Protein AF-A0AAV1S5D1-F1 (afdb_monomer)

InterPro domains:
  IPR036188 FAD/NAD(P)-binding domain superfamily [G3DSA:3.50.50.60] (1-27)
  IPR036188 FAD/NAD(P)-binding domain superfamily [G3DSA:3.50.50.60] (28-54)
  IPR036188 FAD/NAD(P)-binding domain superfamily [G3DSA:3.50.50.60] (55-106)
  IPR050097 Ferredoxin--NADP reductase type 2 [PTHR48105] (30-103)

Structure (mmCIF, N/CA/C/O backbone):
data_AF-A0AAV1S5D1-F1
#
_entry.id   AF-A0AAV1S5D1-F1
#
loop_
_atom_site.group_PDB
_atom_site.id
_atom_site.type_symbol
_atom_site.label_atom_id
_atom_site.label_alt_id
_atom_site.label_comp_id
_atom_site.label_asym_id
_atom_site.label_entity_id
_atom_site.label_seq_id
_atom_site.pdbx_PDB_ins_code
_atom_site.Cartn_x
_atom_site.Cartn_y
_atom_site.Cartn_z
_atom_site.occupancy
_atom_site.B_iso_or_equiv
_atom_site.auth_seq_id
_atom_site.auth_comp_id
_atom_site.auth_asym_id
_atom_site.auth_atom_id
_atom_site.pdbx_PDB_model_num
ATOM 1 N N . MET A 1 1 ? -17.308 23.170 -19.787 1.00 32.66 1 MET A N 1
ATOM 2 C CA . MET A 1 1 ? -16.476 23.449 -18.601 1.00 32.66 1 MET A CA 1
ATOM 3 C C . MET A 1 1 ? -16.452 22.166 -17.790 1.00 32.66 1 MET A C 1
ATOM 5 O O . MET A 1 1 ? -17.423 21.873 -17.108 1.00 32.66 1 MET A O 1
ATOM 9 N N . ALA A 1 2 ? -15.461 21.310 -18.050 1.00 32.53 2 ALA A N 1
ATOM 10 C CA . ALA A 1 2 ? -15.306 20.035 -17.358 1.00 32.53 2 ALA A CA 1
ATOM 11 C C . ALA A 1 2 ? -14.579 20.305 -16.038 1.00 32.53 2 ALA A C 1
ATOM 13 O O . ALA A 1 2 ? -13.640 21.091 -16.018 1.00 32.53 2 ALA A O 1
ATOM 14 N N . ASN A 1 3 ? -15.070 19.718 -14.951 1.00 33.91 3 ASN A N 1
ATOM 15 C CA . ASN A 1 3 ? -14.499 19.851 -13.618 1.00 33.91 3 ASN A CA 1
ATOM 16 C C . ASN A 1 3 ? -13.049 19.343 -13.622 1.00 33.91 3 ASN A C 1
ATOM 18 O O . ASN A 1 3 ? -12.829 18.134 -13.711 1.00 33.91 3 ASN A O 1
ATOM 22 N N . ASP A 1 4 ? -12.091 20.266 -13.529 1.00 34.53 4 ASP A N 1
ATOM 23 C CA . ASP A 1 4 ? -10.669 19.987 -13.330 1.00 34.53 4 ASP A CA 1
ATOM 24 C C . ASP A 1 4 ? -10.456 19.398 -11.931 1.00 34.53 4 ASP A C 1
ATOM 26 O O . ASP A 1 4 ? -10.155 20.089 -10.959 1.00 34.53 4 ASP A O 1
ATOM 30 N N . ILE A 1 5 ? -10.654 18.087 -11.820 1.00 39.19 5 ILE A N 1
ATOM 31 C CA . ILE A 1 5 ? -10.096 17.299 -10.726 1.00 39.19 5 ILE A CA 1
ATOM 32 C C . ILE A 1 5 ? -8.662 16.998 -11.148 1.00 39.19 5 ILE A C 1
ATOM 34 O O . ILE A 1 5 ? -8.410 16.023 -11.856 1.00 39.19 5 ILE A O 1
ATOM 38 N N . THR A 1 6 ? -7.726 17.861 -10.760 1.00 34.31 6 THR A N 1
ATOM 39 C CA . THR A 1 6 ? -6.296 17.569 -10.875 1.00 34.31 6 THR A CA 1
ATOM 40 C C . THR A 1 6 ? -6.030 16.292 -10.073 1.00 34.31 6 THR A C 1
ATOM 42 O O . THR A 1 6 ? -6.310 16.283 -8.872 1.00 34.31 6 THR A O 1
ATOM 45 N N . PRO A 1 7 ? -5.552 15.191 -10.679 1.00 37.91 7 PRO A N 1
ATOM 46 C CA . PRO A 1 7 ? -5.194 14.009 -9.913 1.00 37.91 7 PRO A CA 1
ATOM 47 C C . PRO A 1 7 ? -4.110 14.401 -8.909 1.00 37.91 7 PRO A C 1
ATOM 49 O O . PRO A 1 7 ? -3.044 14.873 -9.305 1.00 37.91 7 PRO A O 1
ATOM 52 N N . GLY A 1 8 ? -4.397 14.236 -7.617 1.00 35.16 8 GLY A N 1
ATOM 53 C CA . GLY A 1 8 ? -3.379 14.299 -6.581 1.00 35.16 8 GLY A CA 1
ATOM 54 C C . GLY A 1 8 ? -2.284 13.294 -6.919 1.00 35.16 8 GLY A C 1
ATOM 55 O O . GLY A 1 8 ? -2.541 12.113 -7.155 1.00 35.16 8 GLY A O 1
ATOM 56 N N . GLY A 1 9 ? -1.062 13.789 -7.018 1.00 45.25 9 GLY A N 1
ATOM 57 C CA . GLY A 1 9 ? 0.117 13.007 -7.332 1.00 45.25 9 GLY A CA 1
ATOM 58 C C . GLY A 1 9 ? 1.297 13.952 -7.356 1.00 45.25 9 GLY A C 1
ATOM 59 O O . GLY A 1 9 ? 1.344 14.869 -8.175 1.00 45.25 9 GLY A O 1
ATOM 60 N N . GLN A 1 10 ? 2.236 13.773 -6.435 1.00 41.84 10 GLN A N 1
ATOM 61 C CA . GLN A 1 10 ? 3.493 14.498 -6.511 1.00 41.84 10 GLN A CA 1
ATOM 62 C C . GLN A 1 10 ? 4.161 14.130 -7.837 1.00 41.84 10 GLN A C 1
ATOM 64 O O . GLN A 1 10 ? 4.440 12.961 -8.110 1.00 41.84 10 GLN A O 1
ATOM 69 N N . LEU A 1 11 ? 4.376 15.141 -8.679 1.00 40.91 11 LEU A N 1
ATOM 70 C CA . LEU A 1 11 ? 5.250 15.047 -9.839 1.00 40.91 11 LEU A CA 1
ATOM 71 C C . LEU A 1 11 ? 6.655 14.754 -9.312 1.00 40.91 11 LEU A C 1
ATOM 73 O O . LEU A 1 11 ? 7.390 15.655 -8.919 1.00 40.91 11 LEU A O 1
ATOM 77 N N . MET A 1 12 ? 7.006 13.473 -9.256 1.00 47.41 12 MET A N 1
ATOM 78 C CA . MET A 1 12 ? 8.379 13.038 -9.040 1.00 47.41 12 MET A CA 1
ATOM 79 C C . MET A 1 12 ? 9.150 13.388 -10.311 1.00 47.41 12 MET A C 1
ATOM 81 O O . MET A 1 12 ? 9.049 12.699 -11.325 1.00 47.41 12 MET A O 1
ATOM 85 N N . THR A 1 13 ? 9.870 14.504 -10.290 1.00 44.28 13 THR A N 1
ATOM 86 C CA . THR A 1 13 ? 10.841 14.810 -11.337 1.00 44.28 13 THR A CA 1
ATOM 87 C C . THR A 1 13 ? 12.015 13.855 -11.164 1.00 44.28 13 THR A C 1
ATOM 89 O O . THR A 1 13 ? 12.710 13.921 -10.152 1.00 44.28 13 THR A O 1
ATOM 92 N N . THR A 1 14 ? 12.241 12.957 -12.123 1.00 54.31 14 THR A N 1
ATOM 93 C CA . THR A 1 14 ? 13.504 12.213 -12.192 1.00 54.31 14 THR A CA 1
ATOM 94 C C . THR A 1 14 ? 14.607 13.222 -12.488 1.00 54.31 14 THR A C 1
ATOM 96 O O . THR A 1 14 ? 14.702 13.718 -13.608 1.00 54.31 14 THR A O 1
ATOM 99 N N . ILE A 1 15 ? 15.384 13.577 -11.466 1.00 56.72 15 ILE A N 1
ATOM 100 C CA . ILE A 1 15 ? 16.531 14.483 -11.607 1.00 56.72 15 ILE A CA 1
ATOM 101 C C . ILE A 1 15 ? 17.818 13.728 -11.952 1.00 56.72 15 ILE A C 1
ATOM 103 O O . ILE A 1 15 ? 18.721 14.319 -12.537 1.00 56.72 15 ILE A O 1
ATOM 107 N N . ASP A 1 16 ? 17.854 12.422 -11.674 1.00 59.66 16 ASP A N 1
ATOM 108 C CA . ASP A 1 16 ? 19.039 11.592 -11.849 1.00 59.66 16 ASP A CA 1
ATOM 109 C C . ASP A 1 16 ? 18.854 10.602 -12.998 1.00 59.66 16 ASP A C 1
ATOM 111 O O . ASP A 1 16 ? 17.949 9.763 -13.008 1.00 59.66 16 ASP A O 1
ATOM 115 N N . VAL A 1 17 ? 19.737 10.717 -13.988 1.00 63.19 17 VAL A N 1
ATOM 116 C CA . VAL A 1 17 ? 19.911 9.735 -15.057 1.00 63.19 17 VAL A CA 1
ATOM 117 C C . VAL A 1 17 ? 21.242 9.052 -14.803 1.00 63.19 17 VAL A C 1
ATOM 119 O O . VAL A 1 17 ? 22.303 9.599 -15.098 1.00 63.19 17 VAL A O 1
ATOM 122 N N . GLU A 1 18 ? 21.184 7.853 -14.238 1.00 66.31 18 GLU A N 1
ATOM 123 C CA . GLU A 1 18 ? 22.370 7.041 -14.008 1.00 66.31 18 GLU A CA 1
ATOM 124 C C . GLU A 1 18 ? 22.573 6.056 -15.157 1.00 66.31 18 GLU A C 1
ATOM 126 O O . GLU A 1 18 ? 21.657 5.348 -15.581 1.00 66.31 18 GLU A O 1
ATOM 131 N N . ASN A 1 19 ? 23.812 5.957 -15.632 1.00 67.31 19 ASN A N 1
ATOM 132 C CA . ASN A 1 19 ? 24.246 4.789 -16.383 1.00 67.31 19 ASN A CA 1
ATOM 133 C C . ASN A 1 19 ? 24.464 3.663 -15.366 1.00 67.31 19 ASN A C 1
ATOM 135 O O . ASN A 1 19 ? 25.571 3.503 -14.866 1.00 67.31 19 ASN A O 1
ATOM 139 N N . PHE A 1 20 ? 23.415 2.923 -15.008 1.00 64.75 20 PHE A N 1
ATOM 140 C CA . PHE A 1 20 ? 23.524 1.745 -14.146 1.00 64.75 20 PHE A CA 1
ATOM 141 C C . PHE A 1 20 ? 23.541 0.477 -15.009 1.00 64.75 20 PHE A C 1
ATOM 143 O O . PHE A 1 20 ? 22.637 0.301 -15.831 1.00 64.75 20 PHE A O 1
ATOM 150 N N . PRO A 1 21 ? 24.513 -0.441 -14.846 1.00 66.88 21 PRO A N 1
ATOM 151 C CA . PRO A 1 21 ? 25.604 -0.498 -13.862 1.00 66.88 21 PRO A CA 1
ATOM 152 C C . PRO A 1 21 ? 26.920 0.216 -14.266 1.00 66.88 21 PRO A C 1
ATOM 154 O O . PRO A 1 21 ? 27.954 -0.058 -13.663 1.00 66.88 21 PRO A O 1
ATOM 157 N N . GLY A 1 22 ? 26.922 1.108 -15.264 1.00 67.44 22 GLY A N 1
ATOM 158 C CA . GLY A 1 22 ? 28.082 1.967 -15.570 1.00 67.44 22 GLY A CA 1
ATOM 159 C C . GLY A 1 22 ? 28.932 1.497 -16.744 1.00 67.44 22 GLY A C 1
ATOM 160 O O . GLY A 1 22 ? 30.157 1.605 -16.712 1.00 67.44 22 GLY A O 1
ATOM 161 N N . PHE A 1 23 ? 28.307 0.945 -17.783 1.00 69.44 23 PHE A N 1
ATOM 162 C CA . PHE A 1 23 ? 29.042 0.424 -18.932 1.00 69.44 23 PHE A CA 1
ATOM 163 C C . PHE A 1 23 ? 29.664 1.553 -19.766 1.00 69.44 23 PHE A C 1
ATOM 165 O O . PHE A 1 23 ? 28.980 2.503 -20.142 1.00 69.44 23 PHE A O 1
ATOM 172 N N . LEU A 1 24 ? 30.962 1.426 -20.063 1.00 64.88 24 LEU A N 1
ATOM 173 C CA . LEU A 1 24 ? 31.745 2.400 -20.837 1.00 64.88 24 LEU A CA 1
ATOM 174 C C . LEU A 1 24 ? 31.375 2.429 -22.332 1.00 64.88 24 LEU A C 1
ATOM 176 O O . LEU A 1 24 ? 31.496 3.475 -22.962 1.00 64.88 24 LEU A O 1
ATOM 180 N N . GLU A 1 25 ? 30.905 1.308 -22.890 1.00 68.56 25 GLU A N 1
ATOM 181 C CA . GLU A 1 25 ? 30.456 1.187 -24.283 1.00 68.56 25 GLU A CA 1
ATOM 182 C C . GLU A 1 25 ? 28.937 0.934 -24.333 1.00 68.56 25 GLU A C 1
ATOM 184 O O . GLU A 1 25 ? 28.404 0.064 -23.636 1.00 68.56 25 GLU A O 1
ATOM 189 N N . GLY A 1 26 ? 28.226 1.736 -25.131 1.00 65.06 26 GLY A N 1
ATOM 190 C CA . GLY A 1 26 ? 26.764 1.763 -25.198 1.00 65.06 26 GLY A CA 1
ATOM 191 C C . GLY A 1 26 ? 26.177 0.728 -26.149 1.00 65.06 26 GLY A C 1
ATOM 192 O O . GLY A 1 26 ? 25.672 1.109 -27.193 1.00 65.06 26 GLY A O 1
ATOM 193 N N . ILE A 1 27 ? 26.236 -0.563 -25.806 1.00 63.72 27 ILE A N 1
ATOM 194 C CA . ILE A 1 27 ? 25.410 -1.613 -26.431 1.00 63.72 27 ILE A CA 1
ATOM 195 C C . ILE A 1 27 ? 25.196 -2.733 -25.414 1.00 63.72 27 ILE A C 1
ATOM 197 O O . ILE A 1 27 ? 26.155 -3.423 -25.075 1.00 63.72 27 ILE A O 1
ATOM 201 N N . TRP A 1 28 ? 23.950 -3.009 -25.006 1.00 66.00 28 TRP A N 1
ATOM 202 C CA . TRP A 1 28 ? 23.646 -4.257 -24.296 1.00 66.00 28 TRP A CA 1
ATOM 203 C C . TRP A 1 28 ? 22.370 -4.911 -24.789 1.00 66.00 28 TRP A C 1
ATOM 205 O O . TRP A 1 28 ? 21.292 -4.333 -24.894 1.00 66.00 28 TRP A O 1
ATOM 215 N N . VAL A 1 29 ? 22.548 -6.183 -25.099 1.00 73.81 29 VAL A N 1
ATOM 216 C CA . VAL A 1 29 ? 21.499 -7.126 -25.413 1.00 73.81 29 VAL A CA 1
ATOM 217 C C . VAL A 1 29 ? 20.550 -7.230 -24.222 1.00 73.81 29 VAL A C 1
ATOM 219 O O . VAL A 1 29 ? 20.942 -7.679 -23.147 1.00 73.81 29 VAL A O 1
ATOM 222 N N . ILE A 1 30 ? 19.288 -6.886 -24.433 1.00 81.62 30 ILE A N 1
ATOM 223 C CA . ILE A 1 30 ? 18.223 -7.077 -23.458 1.00 81.62 30 ILE A CA 1
ATOM 224 C C . ILE A 1 30 ? 17.700 -8.501 -23.620 1.00 81.62 30 ILE A C 1
ATOM 226 O O . ILE A 1 30 ? 17.210 -8.889 -24.688 1.00 81.62 30 ILE A O 1
ATOM 230 N N . PHE A 1 31 ? 17.802 -9.276 -22.548 1.00 84.19 31 PHE A N 1
ATOM 231 C CA . PHE A 1 31 ? 17.191 -10.592 -22.461 1.00 84.19 31 PHE A CA 1
ATOM 232 C C . PHE A 1 31 ? 15.808 -10.461 -21.837 1.00 84.19 31 PHE A C 1
ATOM 234 O O . PHE A 1 31 ? 15.638 -9.887 -20.765 1.00 84.19 31 PHE A O 1
ATOM 241 N N . THR A 1 32 ? 14.820 -11.012 -22.523 1.00 83.44 32 THR A N 1
ATOM 242 C CA . THR A 1 32 ? 13.493 -11.270 -21.967 1.00 83.44 32 THR A CA 1
ATOM 243 C C . THR A 1 32 ? 13.283 -12.780 -21.915 1.00 83.44 32 THR A C 1
ATOM 245 O O . THR A 1 32 ? 14.083 -13.545 -22.454 1.00 83.44 32 THR A O 1
ATOM 248 N N . ASP A 1 33 ? 12.196 -13.207 -21.290 1.00 85.88 33 ASP A N 1
ATOM 249 C CA . ASP A 1 33 ? 11.742 -14.600 -21.268 1.00 85.88 33 ASP A CA 1
ATOM 250 C C . ASP A 1 33 ? 11.603 -15.237 -22.665 1.00 85.88 33 ASP A C 1
ATOM 252 O O . ASP A 1 33 ? 11.779 -16.443 -22.823 1.00 85.88 33 ASP A O 1
ATOM 256 N N . SER A 1 34 ? 11.301 -14.425 -23.677 1.00 86.88 34 SER A N 1
ATOM 257 C CA . SER A 1 34 ? 10.877 -14.875 -25.005 1.00 86.88 34 SER A CA 1
ATOM 258 C C . SER A 1 34 ? 11.768 -14.389 -26.149 1.00 86.88 34 SER A C 1
ATOM 260 O O . SER A 1 34 ? 11.752 -14.973 -27.234 1.00 86.88 34 SER A O 1
ATOM 262 N N . LYS A 1 35 ? 12.546 -13.321 -25.947 1.00 88.69 35 LYS A N 1
ATOM 263 C CA . LYS A 1 35 ? 13.357 -12.706 -27.007 1.00 88.69 35 LYS A CA 1
ATOM 264 C C . LYS A 1 35 ? 14.619 -12.024 -26.503 1.00 88.69 35 LYS A C 1
ATOM 266 O O . LYS A 1 35 ? 14.725 -11.574 -25.361 1.00 88.69 35 LYS A O 1
ATOM 271 N N . ARG A 1 36 ? 15.541 -11.879 -27.446 1.00 87.62 36 ARG A N 1
ATOM 272 C CA . ARG A 1 36 ? 16.767 -11.100 -27.342 1.00 87.62 36 ARG A CA 1
ATOM 273 C C . ARG A 1 36 ? 16.605 -9.824 -28.169 1.00 87.62 36 ARG A C 1
ATOM 275 O O . ARG A 1 36 ? 16.302 -9.921 -29.356 1.00 87.62 36 ARG A O 1
ATOM 282 N N . VAL A 1 37 ? 16.804 -8.653 -27.569 1.00 84.50 37 VAL A N 1
ATOM 283 C CA . VAL A 1 37 ? 16.698 -7.351 -28.257 1.00 84.50 37 VAL A CA 1
ATOM 284 C C . VAL A 1 37 ? 18.034 -6.621 -28.171 1.00 84.50 37 VAL A C 1
ATOM 286 O O . VAL A 1 37 ? 18.658 -6.620 -27.118 1.00 84.50 37 VAL A O 1
ATOM 289 N N . VAL A 1 38 ? 18.488 -6.021 -29.271 1.00 83.44 38 VAL A N 1
ATOM 290 C CA . VAL A 1 38 ? 19.691 -5.173 -29.304 1.00 83.44 38 VAL A CA 1
ATOM 291 C C . VAL A 1 38 ? 19.239 -3.723 -29.419 1.00 83.44 38 VAL A C 1
ATOM 293 O O . VAL A 1 38 ? 18.375 -3.427 -30.244 1.00 83.44 38 VAL A O 1
ATOM 296 N N . ALA A 1 39 ? 19.793 -2.848 -28.586 1.00 79.81 39 ALA A N 1
ATOM 297 C CA . ALA A 1 39 ? 19.528 -1.418 -28.625 1.00 79.81 39 ALA A CA 1
ATOM 298 C C . ALA A 1 39 ? 20.766 -0.636 -28.173 1.00 79.81 39 ALA A C 1
ATOM 300 O O . ALA A 1 39 ? 21.505 -1.095 -27.300 1.00 79.81 39 ALA A O 1
ATOM 301 N N . ASP A 1 40 ? 20.943 0.555 -28.744 1.00 76.88 40 ASP A N 1
ATOM 302 C CA . ASP A 1 40 ? 22.002 1.497 -28.356 1.00 76.88 40 ASP A CA 1
ATOM 303 C C . ASP A 1 40 ? 21.665 2.206 -27.029 1.00 76.88 40 ASP A C 1
ATOM 305 O O . ASP A 1 40 ? 22.544 2.678 -26.315 1.00 76.88 40 ASP A O 1
ATOM 309 N N . SER A 1 41 ? 20.374 2.273 -26.674 1.00 75.75 41 SER A N 1
ATOM 310 C CA . SER A 1 41 ? 19.888 2.814 -25.401 1.00 75.75 41 SER A CA 1
ATOM 311 C C . SER A 1 41 ? 18.641 2.074 -24.901 1.00 75.75 41 SER A C 1
ATOM 313 O O . SER A 1 41 ? 17.848 1.549 -25.685 1.00 75.75 41 SER A O 1
ATOM 315 N N . PHE A 1 42 ? 18.464 2.023 -23.577 1.00 76.94 42 PHE A N 1
ATOM 316 C CA . PHE A 1 42 ? 17.324 1.388 -22.914 1.00 76.94 42 PHE A CA 1
ATOM 317 C C . PHE A 1 42 ? 16.816 2.268 -21.769 1.00 76.94 42 PHE A C 1
ATOM 319 O O . PHE A 1 42 ? 17.599 2.721 -20.940 1.00 76.94 42 PHE A O 1
ATOM 326 N N . ILE A 1 43 ? 15.500 2.485 -21.713 1.00 79.00 43 ILE A N 1
ATOM 327 C CA . ILE A 1 43 ? 14.835 3.221 -20.633 1.00 79.00 43 ILE A CA 1
ATOM 328 C C . ILE A 1 43 ? 13.996 2.227 -19.829 1.00 79.00 43 ILE A C 1
ATOM 330 O O . ILE A 1 43 ? 13.034 1.655 -20.349 1.00 79.00 43 ILE A O 1
ATOM 334 N N . MET A 1 44 ? 14.337 2.034 -18.552 1.00 75.06 44 MET A N 1
ATOM 335 C CA . MET A 1 44 ? 13.551 1.201 -17.642 1.00 75.06 44 MET A CA 1
ATOM 336 C C . MET A 1 44 ? 12.462 2.040 -16.966 1.00 75.06 44 MET A C 1
ATOM 338 O O . MET A 1 44 ? 12.736 2.829 -16.070 1.00 75.06 44 MET A O 1
ATOM 342 N N . ALA A 1 45 ? 11.211 1.851 -17.388 1.00 78.12 45 ALA A N 1
ATOM 343 C CA . ALA A 1 45 ? 10.044 2.559 -16.85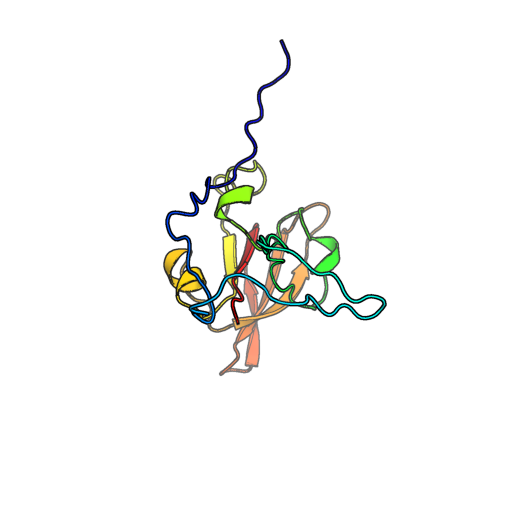2 1.00 78.12 45 ALA A CA 1
ATOM 344 C C . ALA A 1 45 ? 8.960 1.584 -16.359 1.00 78.12 45 ALA A C 1
ATOM 346 O O . ALA A 1 45 ? 7.770 1.759 -16.613 1.00 78.12 45 ALA A O 1
ATOM 347 N N . THR A 1 46 ? 9.358 0.516 -15.664 1.00 78.19 46 THR A N 1
ATOM 348 C CA . THR A 1 46 ? 8.465 -0.596 -15.279 1.00 78.19 46 THR A CA 1
ATOM 349 C C . THR A 1 46 ? 7.482 -0.273 -14.153 1.00 78.19 46 THR A C 1
ATOM 351 O O . THR A 1 46 ? 6.713 -1.151 -13.765 1.00 78.19 46 THR A O 1
ATOM 354 N N . LYS A 1 47 ? 7.461 0.980 -13.671 1.00 74.88 47 LYS A N 1
ATOM 355 C CA . LYS A 1 47 ? 6.656 1.464 -12.539 1.00 74.88 47 LYS A CA 1
ATOM 356 C C . LYS A 1 47 ? 6.985 0.734 -11.222 1.00 74.88 47 LYS A C 1
ATOM 358 O O . LYS A 1 47 ? 7.565 -0.346 -11.197 1.00 74.88 47 LYS A O 1
ATOM 363 N N . VAL A 1 48 ? 6.595 1.341 -10.103 1.00 70.81 48 VAL A N 1
ATOM 364 C CA . VAL A 1 48 ? 6.564 0.694 -8.786 1.00 70.81 48 VAL A CA 1
ATOM 365 C C . VAL A 1 48 ? 5.111 0.470 -8.379 1.00 70.81 48 VAL A C 1
ATOM 367 O O . VAL A 1 48 ? 4.251 1.332 -8.579 1.00 70.81 48 VAL A O 1
ATOM 370 N N . VAL A 1 49 ? 4.826 -0.703 -7.821 1.00 72.06 49 VAL A N 1
ATOM 371 C CA . VAL A 1 49 ? 3.521 -1.024 -7.242 1.00 72.06 49 VAL A CA 1
ATOM 372 C C . VAL A 1 49 ? 3.707 -1.244 -5.748 1.00 72.06 49 VAL A C 1
ATOM 374 O O . VAL A 1 49 ? 4.436 -2.146 -5.343 1.00 72.06 49 VAL A O 1
ATOM 377 N N . GLY A 1 50 ? 3.031 -0.429 -4.936 1.00 67.56 50 GLY A N 1
ATOM 378 C CA . GLY A 1 50 ? 3.047 -0.555 -3.482 1.00 67.56 50 GLY A CA 1
ATOM 379 C C . GLY A 1 50 ? 2.597 -1.945 -3.034 1.00 67.56 50 GLY A C 1
ATOM 380 O O . GLY A 1 50 ? 1.599 -2.489 -3.527 1.00 67.56 50 GLY A O 1
ATOM 381 N N . ARG A 1 51 ? 3.340 -2.535 -2.094 1.00 73.62 51 ARG A N 1
ATOM 382 C CA . ARG A 1 51 ? 2.999 -3.839 -1.519 1.00 73.62 51 ARG A CA 1
ATOM 383 C C . ARG A 1 51 ? 1.706 -3.718 -0.711 1.00 73.62 51 ARG A C 1
ATOM 385 O O . ARG A 1 51 ? 1.557 -2.826 0.118 1.00 73.62 51 ARG A O 1
ATOM 392 N N . LYS A 1 52 ? 0.769 -4.640 -0.939 1.00 80.25 52 LYS A N 1
ATOM 393 C CA . LYS A 1 52 ? -0.502 -4.700 -0.205 1.00 80.25 52 LYS A CA 1
ATOM 394 C C . LYS A 1 52 ? -0.398 -5.710 0.927 1.00 80.25 52 LYS A C 1
ATOM 396 O O . LYS A 1 52 ? 0.023 -6.841 0.688 1.00 80.25 52 LYS A O 1
ATOM 401 N N . LEU A 1 53 ? -0.839 -5.338 2.126 1.00 79.50 53 LEU A N 1
ATOM 402 C CA . LEU A 1 53 ? -1.004 -6.307 3.205 1.00 79.50 53 LEU A CA 1
ATOM 403 C C . LEU A 1 53 ? -2.266 -7.151 2.991 1.00 79.50 53 LEU A C 1
ATOM 405 O O . LEU A 1 53 ? -3.314 -6.668 2.547 1.00 79.50 53 LEU A O 1
ATOM 409 N N . ASN A 1 54 ? -2.153 -8.434 3.319 1.00 84.69 54 ASN A N 1
ATOM 410 C CA . ASN A 1 54 ? -3.255 -9.379 3.242 1.00 84.69 54 ASN A CA 1
ATOM 411 C C . ASN A 1 54 ? -3.812 -9.619 4.646 1.00 84.69 54 ASN A C 1
ATOM 413 O O . ASN A 1 54 ? -3.159 -10.259 5.462 1.00 84.69 54 ASN A O 1
ATOM 417 N N . PHE A 1 55 ? -4.999 -9.088 4.909 1.00 86.69 55 PHE A N 1
ATOM 418 C CA . PHE A 1 55 ? -5.738 -9.257 6.158 1.00 86.69 55 PHE A CA 1
ATOM 419 C C . PHE A 1 55 ? -7.232 -9.127 5.860 1.00 86.69 55 PHE A C 1
ATOM 421 O O . PHE A 1 55 ? -7.632 -8.737 4.752 1.00 86.69 55 PHE A O 1
ATOM 428 N N . GLU A 1 56 ? -8.072 -9.470 6.826 1.00 91.12 56 GLU A N 1
ATOM 429 C CA . GLU A 1 56 ? -9.512 -9.455 6.619 1.00 91.12 56 GLU A CA 1
ATOM 430 C C . GLU A 1 56 ? -10.015 -8.030 6.329 1.00 91.12 56 GLU A C 1
ATOM 432 O O . GLU A 1 56 ? -9.651 -7.060 6.987 1.00 91.12 56 GLU A O 1
ATOM 437 N N . GLY A 1 57 ? -10.802 -7.873 5.264 1.00 88.62 57 GLY A N 1
ATOM 438 C CA . GLY A 1 57 ? -11.263 -6.561 4.801 1.00 88.62 57 GLY A CA 1
ATOM 439 C C . GLY A 1 57 ? -10.263 -5.777 3.936 1.00 88.62 57 GLY A C 1
ATOM 440 O O . GLY A 1 57 ? -10.686 -4.830 3.268 1.00 88.62 57 GLY A O 1
ATOM 441 N N . SER A 1 58 ? -8.988 -6.181 3.820 1.00 87.12 58 SER A N 1
ATOM 442 C CA . SER A 1 58 ? -7.974 -5.384 3.099 1.00 87.12 58 SER A CA 1
ATOM 443 C C . SER A 1 58 ? -8.317 -5.135 1.623 1.00 87.12 58 SER A C 1
ATOM 445 O O . SER A 1 58 ? -8.187 -4.021 1.117 1.00 87.12 58 SER A O 1
ATOM 447 N N . LYS A 1 59 ? -8.848 -6.151 0.933 1.00 88.00 59 LYS A N 1
ATOM 448 C CA . LYS A 1 59 ? -9.332 -6.030 -0.455 1.00 88.00 59 LYS A CA 1
ATOM 449 C C . LYS A 1 59 ? -10.647 -5.256 -0.557 1.00 88.00 59 LYS A C 1
ATOM 451 O O . LYS A 1 59 ? -10.845 -4.528 -1.524 1.00 88.00 59 LYS A O 1
ATOM 456 N N . LYS A 1 60 ? -11.541 -5.411 0.427 1.00 88.31 60 LYS A N 1
ATOM 457 C CA . LYS A 1 60 ? -12.868 -4.771 0.455 1.00 88.31 60 LYS A CA 1
ATOM 458 C C . LYS A 1 60 ? -12.749 -3.249 0.558 1.00 88.31 60 LYS A C 1
ATOM 460 O O . LYS A 1 60 ? -13.507 -2.535 -0.096 1.00 88.31 60 LYS A O 1
ATOM 465 N N . PHE A 1 61 ? -11.806 -2.769 1.368 1.00 88.69 61 PHE A N 1
ATOM 466 C CA . PHE A 1 61 ? -11.618 -1.341 1.630 1.00 88.69 61 PHE A CA 1
ATOM 467 C C . PHE A 1 61 ? -10.501 -0.696 0.800 1.00 88.69 61 PHE A C 1
ATOM 469 O O . PHE A 1 61 ? -10.228 0.494 0.969 1.00 88.69 61 PHE A O 1
ATOM 476 N N . TRP A 1 62 ? -9.892 -1.437 -0.132 1.00 86.38 62 TRP A N 1
ATOM 477 C CA . TRP A 1 62 ? -8.948 -0.875 -1.100 1.00 86.38 62 TRP A CA 1
ATOM 478 C C . TRP A 1 62 ? -9.621 0.232 -1.925 1.00 86.38 62 TRP A C 1
ATOM 480 O O . TRP A 1 62 ? -10.716 0.027 -2.453 1.00 86.38 62 TRP A O 1
ATOM 490 N N . ASN A 1 63 ? -8.997 1.412 -2.010 1.00 84.56 63 ASN A N 1
ATOM 491 C CA . ASN A 1 63 ? -9.578 2.639 -2.586 1.00 84.56 63 ASN A CA 1
ATOM 492 C C . ASN A 1 63 ? -10.884 3.114 -1.902 1.00 84.56 63 ASN A C 1
ATOM 494 O O 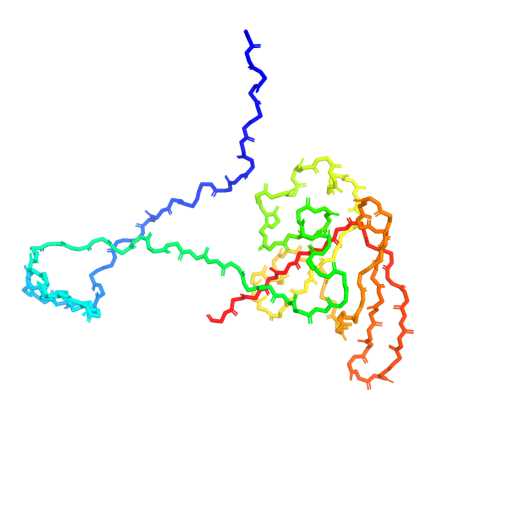. ASN A 1 63 ? -11.617 3.938 -2.447 1.00 84.56 63 ASN A O 1
ATOM 498 N N . ARG A 1 64 ? -11.209 2.592 -0.712 1.00 86.19 64 ARG A N 1
ATOM 499 C CA . ARG A 1 64 ? -12.379 2.966 0.110 1.00 86.19 64 ARG A CA 1
ATOM 500 C C . ARG A 1 64 ? -11.985 3.219 1.570 1.00 86.19 64 ARG A C 1
ATOM 502 O O . ARG A 1 64 ? -12.746 2.914 2.488 1.00 86.19 64 ARG A O 1
ATOM 509 N N . GLY A 1 65 ? -10.785 3.758 1.764 1.00 85.00 65 GLY A N 1
ATOM 510 C CA . GLY A 1 65 ? -10.174 4.025 3.067 1.00 85.00 65 GLY A CA 1
ATOM 511 C C . GLY A 1 65 ? -8.819 3.342 3.251 1.00 85.00 65 GLY A C 1
ATOM 512 O O . GLY A 1 65 ? -8.098 3.706 4.162 1.00 85.00 65 GLY A O 1
ATOM 513 N N . ILE A 1 66 ? -8.434 2.407 2.377 1.00 87.56 66 ILE A N 1
ATOM 514 C CA . ILE A 1 66 ? -7.070 1.868 2.306 1.00 87.56 66 ILE A CA 1
ATOM 515 C C . ILE A 1 66 ? -6.357 2.409 1.058 1.00 87.56 66 ILE A C 1
ATOM 517 O O . ILE A 1 66 ? -6.886 2.271 -0.049 1.00 87.56 66 ILE A O 1
ATOM 521 N N . SER A 1 67 ? -5.153 2.954 1.246 1.00 83.50 67 SER A N 1
ATOM 522 C CA . SER A 1 67 ? -4.227 3.434 0.212 1.00 83.50 67 SER A CA 1
ATOM 523 C C . SER A 1 67 ? -2.805 2.890 0.449 1.00 83.50 67 SER A C 1
ATOM 525 O O . SER A 1 67 ? -2.497 2.365 1.517 1.00 83.50 67 SER A O 1
ATOM 527 N N . ALA A 1 68 ? -1.936 2.990 -0.555 1.00 80.12 68 ALA A N 1
ATOM 528 C CA . ALA A 1 68 ? -0.490 2.780 -0.425 1.00 80.12 68 ALA A CA 1
ATOM 529 C C . ALA A 1 68 ? 0.335 4.012 -0.841 1.00 80.12 68 ALA A C 1
ATOM 531 O O . ALA A 1 68 ? 1.554 3.925 -0.896 1.00 80.12 68 ALA A O 1
ATOM 532 N N . TYR A 1 69 ? -0.324 5.125 -1.180 1.00 77.69 69 TYR A N 1
ATOM 533 C CA . TYR A 1 69 ? 0.320 6.352 -1.647 1.00 77.69 69 TYR A CA 1
ATOM 534 C C . TYR A 1 69 ? -0.493 7.561 -1.172 1.00 77.69 69 TYR A C 1
ATOM 536 O O . TYR A 1 69 ? -1.318 8.103 -1.914 1.00 77.69 69 TYR A O 1
ATOM 544 N N . ILE A 1 70 ? -0.283 7.984 0.079 1.00 73.12 70 ILE A N 1
ATOM 545 C CA . ILE A 1 70 ? -1.068 9.080 0.673 1.00 73.12 70 ILE A CA 1
ATOM 546 C C . ILE A 1 70 ? -0.822 10.418 -0.014 1.00 73.12 70 ILE A C 1
ATOM 548 O O . ILE A 1 70 ? -1.721 11.244 -0.076 1.00 73.12 70 ILE A O 1
ATOM 552 N N . VAL A 1 71 ? 0.358 10.622 -0.592 1.00 71.69 71 VAL A N 1
ATOM 553 C CA . VAL A 1 71 ? 0.659 11.832 -1.363 1.00 71.69 71 VAL A CA 1
ATOM 554 C C . VAL A 1 71 ? -0.283 11.982 -2.564 1.00 71.69 71 VAL A C 1
ATOM 556 O O . VAL A 1 71 ? -0.653 13.095 -2.931 1.00 71.69 71 VAL A O 1
ATOM 559 N N . CYS A 1 72 ? -0.713 10.867 -3.161 1.00 74.44 72 CYS A N 1
ATOM 560 C CA . CYS A 1 72 ? -1.668 10.881 -4.266 1.00 74.44 72 CYS A CA 1
ATOM 561 C C . CYS A 1 72 ? -3.117 10.952 -3.767 1.00 74.44 72 CYS A C 1
ATOM 563 O O . CYS A 1 72 ? -3.933 11.702 -4.301 1.00 74.44 72 CYS A O 1
ATOM 565 N N . ASP A 1 73 ? -3.437 10.173 -2.730 1.00 74.94 73 ASP A N 1
ATOM 566 C CA . ASP A 1 73 ? -4.821 9.949 -2.303 1.00 74.94 73 ASP A CA 1
ATOM 567 C C . ASP A 1 73 ? -5.281 10.871 -1.159 1.00 74.94 73 ASP A C 1
ATOM 569 O O . ASP A 1 73 ? -6.473 10.944 -0.871 1.00 74.94 73 ASP A O 1
ATOM 573 N N . GLY A 1 74 ? -4.370 11.579 -0.491 1.00 67.75 74 GLY A N 1
ATOM 574 C CA . GLY A 1 74 ? -4.614 12.275 0.776 1.00 67.75 74 GLY A CA 1
ATOM 575 C C . GLY A 1 74 ? -5.572 13.459 0.683 1.00 67.75 74 GLY A C 1
ATOM 576 O O . GLY A 1 74 ? -6.288 13.735 1.644 1.00 67.75 74 GLY A O 1
ATOM 577 N N . ASP A 1 75 ? -5.658 14.109 -0.481 1.00 71.38 75 ASP A N 1
ATOM 578 C CA . ASP A 1 75 ? -6.631 15.184 -0.719 1.00 71.38 75 ASP A CA 1
ATOM 579 C C . ASP A 1 75 ? -8.022 14.651 -1.117 1.00 71.38 75 ASP A C 1
ATOM 581 O O . ASP A 1 75 ? -8.991 15.411 -1.231 1.00 71.38 75 ASP A O 1
ATOM 585 N N . ALA A 1 76 ? -8.171 13.330 -1.295 1.00 74.31 76 ALA A N 1
ATOM 586 C CA . ALA A 1 76 ? -9.469 12.753 -1.598 1.00 74.31 76 ALA A CA 1
ATOM 587 C C . ALA A 1 76 ? -10.452 13.014 -0.435 1.00 74.31 76 ALA A C 1
ATOM 589 O O . ALA A 1 76 ? -10.090 12.863 0.738 1.00 74.31 76 ALA A O 1
ATOM 590 N N . PRO A 1 77 ? -11.740 13.304 -0.720 1.00 75.69 77 PRO A N 1
ATOM 591 C CA . PRO A 1 77 ? -12.744 13.608 0.310 1.00 75.69 77 PRO A CA 1
ATOM 592 C C . PRO A 1 77 ? -12.912 12.532 1.394 1.00 75.69 77 PRO A C 1
ATOM 594 O O . PRO A 1 77 ? -13.475 12.781 2.457 1.00 75.69 77 PRO A O 1
ATOM 597 N N . ILE A 1 78 ? -12.460 11.306 1.124 1.00 73.06 78 ILE A N 1
ATOM 598 C CA . ILE A 1 78 ? -12.499 10.205 2.082 1.00 73.06 78 ILE A CA 1
ATOM 599 C C . ILE A 1 78 ? -11.427 10.320 3.178 1.00 73.06 78 ILE A C 1
ATOM 601 O O . ILE A 1 78 ? -11.680 9.807 4.267 1.00 73.06 78 ILE A O 1
ATOM 605 N N . PHE A 1 79 ? -10.309 11.011 2.919 1.00 70.62 79 PHE A N 1
ATOM 606 C CA . PHE A 1 79 ? -9.174 11.196 3.836 1.00 70.62 79 PHE A CA 1
ATOM 607 C C . PHE A 1 79 ? -9.090 12.614 4.433 1.00 70.62 79 PHE A C 1
ATOM 609 O O . PHE A 1 79 ? -8.529 12.783 5.515 1.00 70.62 79 PHE A O 1
ATOM 616 N N . ARG A 1 80 ? -9.698 13.621 3.787 1.00 69.62 80 ARG A N 1
ATOM 617 C CA . ARG A 1 80 ? -9.714 15.017 4.263 1.00 69.62 80 ARG A CA 1
ATOM 618 C C . ARG A 1 80 ? -10.350 15.141 5.656 1.00 69.62 80 ARG A C 1
ATOM 620 O O . ARG A 1 80 ? -11.472 14.685 5.855 1.00 69.62 80 ARG A O 1
ATOM 627 N N . GLU A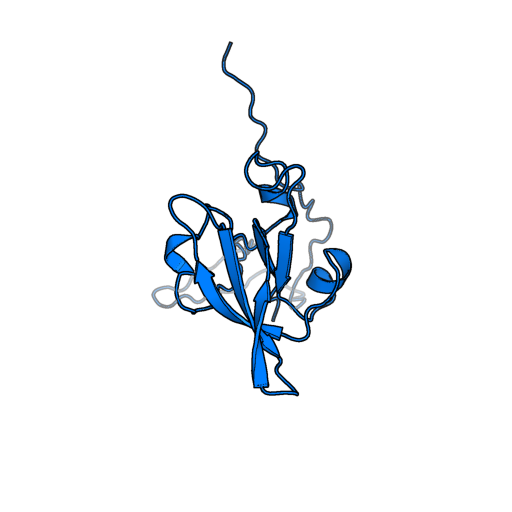 1 81 ? -9.639 15.773 6.595 1.00 66.62 81 GLU A N 1
ATOM 628 C CA . GLU A 1 81 ? -10.079 16.018 7.987 1.00 66.62 81 GLU A CA 1
ATOM 629 C C . GLU A 1 81 ? -10.466 14.758 8.780 1.00 66.62 81 GLU A C 1
ATOM 631 O O . GLU A 1 81 ? -11.162 14.836 9.794 1.00 66.62 81 GLU A O 1
ATOM 636 N N . LYS A 1 82 ? -10.007 13.576 8.352 1.00 71.00 82 LYS A N 1
ATOM 637 C CA . LYS A 1 82 ? -10.257 12.333 9.082 1.00 71.00 82 LYS A CA 1
ATOM 638 C C . LYS A 1 82 ? -8.987 11.768 9.687 1.00 71.00 82 LYS A C 1
ATOM 640 O O . LYS A 1 82 ? -7.904 11.875 9.123 1.00 71.00 82 LYS A O 1
ATOM 645 N N . ALA A 1 83 ? -9.146 11.098 10.824 1.00 71.69 83 ALA A N 1
ATOM 646 C CA . ALA A 1 83 ? -8.065 10.336 11.423 1.00 71.69 83 ALA A CA 1
ATOM 647 C C . ALA A 1 83 ? -7.675 9.179 10.491 1.00 71.69 83 ALA A C 1
ATOM 649 O O . ALA A 1 83 ? -8.511 8.331 10.158 1.00 71.69 83 ALA A O 1
ATOM 650 N N . PHE A 1 84 ? -6.407 9.135 10.090 1.00 75.69 84 PHE A N 1
ATOM 651 C CA . PHE A 1 84 ? -5.831 8.019 9.352 1.00 75.69 84 PHE A CA 1
ATOM 652 C C . PHE A 1 84 ? -4.612 7.453 10.080 1.00 75.69 84 PHE A C 1
ATOM 654 O O . PHE A 1 84 ? -4.093 8.035 11.031 1.00 75.69 84 PHE A O 1
ATOM 661 N N . THR A 1 85 ? -4.194 6.268 9.661 1.00 78.94 85 THR A N 1
ATOM 662 C CA . THR A 1 85 ? -3.065 5.539 10.228 1.00 78.94 85 THR A CA 1
ATOM 663 C C . THR A 1 85 ? -2.118 5.120 9.121 1.00 78.94 85 THR A C 1
ATOM 665 O O . THR A 1 85 ? -2.566 4.732 8.044 1.00 78.94 85 THR A O 1
ATOM 668 N N . VAL A 1 86 ? -0.818 5.164 9.391 1.00 78.94 86 VAL A N 1
ATOM 669 C CA . VAL A 1 86 ? 0.198 4.621 8.486 1.00 78.94 86 VAL A CA 1
ATOM 670 C C . VAL A 1 86 ? 0.725 3.324 9.072 1.00 78.94 86 VAL A C 1
ATOM 672 O O . VAL A 1 86 ? 0.936 3.197 10.279 1.00 78.94 86 VAL A O 1
ATOM 675 N N . ILE A 1 87 ? 0.907 2.343 8.198 1.00 78.06 87 ILE A N 1
ATOM 676 C CA . ILE A 1 87 ? 1.468 1.040 8.524 1.00 78.06 87 ILE A CA 1
ATOM 677 C C . ILE A 1 87 ? 2.708 0.864 7.665 1.00 78.06 87 ILE A C 1
ATOM 679 O O . ILE A 1 87 ? 2.624 0.722 6.444 1.00 78.06 87 ILE A O 1
ATOM 683 N N . GLY A 1 88 ? 3.855 0.879 8.325 1.00 74.31 88 GLY A N 1
ATOM 684 C CA . GLY A 1 88 ? 5.159 0.836 7.689 1.00 74.31 88 GLY A CA 1
ATOM 685 C C . GLY A 1 88 ? 6.242 1.187 8.696 1.00 74.31 88 GLY A C 1
ATOM 686 O O . GLY A 1 88 ? 5.967 1.880 9.673 1.00 74.31 88 GLY A O 1
ATOM 687 N N . GLY A 1 89 ? 7.452 0.677 8.477 1.00 68.69 89 GLY A N 1
ATOM 688 C CA . GLY A 1 89 ? 8.581 0.887 9.386 1.00 68.69 89 GLY A CA 1
ATOM 689 C C . GLY A 1 89 ? 9.821 1.516 8.761 1.00 68.69 89 GLY A C 1
ATOM 690 O O . GLY A 1 89 ? 10.834 1.611 9.440 1.00 68.69 89 GLY A O 1
ATOM 691 N N . GLY A 1 90 ? 9.762 1.884 7.479 1.00 70.69 90 GLY A N 1
ATOM 692 C CA . GLY A 1 90 ? 10.859 2.569 6.791 1.00 70.69 90 GLY A CA 1
ATOM 693 C C . GLY A 1 90 ? 10.753 4.088 6.897 1.00 70.69 90 GLY A C 1
ATOM 694 O O . GLY A 1 90 ? 9.730 4.608 7.345 1.00 70.69 90 GLY A O 1
ATOM 695 N N . ASP A 1 91 ? 11.773 4.791 6.409 1.00 72.00 91 ASP A N 1
ATOM 696 C CA . ASP A 1 91 ? 11.857 6.258 6.454 1.00 72.00 91 ASP A CA 1
ATOM 697 C C . ASP A 1 91 ? 10.619 6.924 5.838 1.00 72.00 91 ASP A C 1
ATOM 699 O O . ASP A 1 91 ? 10.006 7.789 6.456 1.00 72.00 91 ASP A O 1
ATOM 703 N N . SER A 1 92 ? 10.134 6.413 4.700 1.00 69.19 92 SER A N 1
ATOM 704 C CA . SER A 1 92 ? 8.907 6.917 4.066 1.00 69.19 92 SER A CA 1
ATOM 705 C C . SER A 1 92 ? 7.648 6.742 4.918 1.00 69.19 92 SER A C 1
ATOM 707 O O . SER A 1 92 ? 6.664 7.429 4.686 1.00 69.19 92 SER A O 1
ATOM 709 N N . ALA A 1 93 ? 7.611 5.783 5.846 1.00 68.69 93 ALA A N 1
ATOM 710 C CA . ALA A 1 93 ? 6.494 5.650 6.784 1.00 68.69 93 ALA A CA 1
ATOM 711 C C . ALA A 1 93 ? 6.641 6.628 7.961 1.00 68.69 93 ALA A C 1
ATOM 713 O O . ALA A 1 93 ? 5.640 7.121 8.479 1.00 68.69 93 ALA A O 1
ATOM 714 N N . MET A 1 94 ? 7.884 6.909 8.368 1.00 66.56 94 MET A N 1
ATOM 715 C CA . MET A 1 94 ? 8.209 7.841 9.450 1.00 66.56 94 MET A CA 1
ATOM 716 C C . MET A 1 94 ? 8.014 9.306 9.050 1.00 66.56 94 MET A C 1
ATOM 718 O O . MET A 1 94 ? 7.631 10.110 9.897 1.00 66.56 94 MET A O 1
ATOM 722 N N . GLU A 1 95 ? 8.230 9.650 7.780 1.00 65.06 95 GLU A N 1
ATOM 723 C CA . GLU A 1 95 ? 7.924 10.981 7.235 1.00 65.06 95 GLU A CA 1
ATOM 724 C C . GLU A 1 95 ? 6.415 11.269 7.205 1.00 65.06 95 GLU A C 1
ATOM 726 O O . GLU A 1 95 ? 6.003 12.426 7.281 1.00 65.06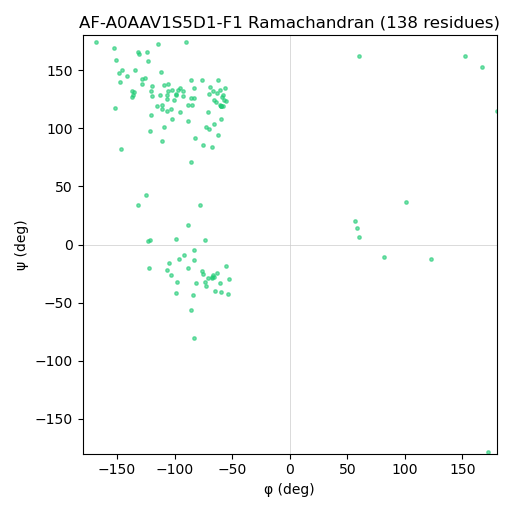 95 GLU A O 1
ATOM 731 N N . GLU A 1 96 ? 5.582 10.227 7.128 1.00 59.66 96 GLU A N 1
ATOM 732 C CA . GLU A 1 96 ? 4.153 10.371 6.852 1.00 59.66 96 GLU A CA 1
ATOM 733 C C . GLU A 1 96 ? 3.223 10.178 8.065 1.00 59.66 96 GLU A C 1
ATOM 735 O O . GLU A 1 96 ? 2.070 10.608 7.980 1.00 59.66 96 GLU A O 1
ATOM 740 N N . ALA A 1 97 ? 3.656 9.593 9.202 1.00 57.97 97 ALA A N 1
ATOM 741 C CA . ALA A 1 97 ? 2.826 9.546 10.424 1.00 57.97 97 ALA A CA 1
ATOM 742 C C . ALA A 1 97 ? 3.508 9.099 11.736 1.00 57.97 97 ALA A C 1
ATOM 744 O O . ALA A 1 97 ? 4.621 8.585 11.787 1.00 57.97 97 ALA A O 1
ATOM 745 N N . ASN A 1 98 ? 2.716 9.199 12.816 1.00 51.59 98 ASN A N 1
ATOM 746 C CA . ASN A 1 98 ? 2.928 8.540 14.103 1.00 51.59 98 ASN A CA 1
ATOM 747 C C . ASN A 1 98 ? 2.930 7.009 13.961 1.00 51.59 98 ASN A C 1
ATOM 749 O O . ASN A 1 98 ? 1.937 6.395 13.568 1.00 51.59 98 ASN A O 1
ATOM 753 N N . PHE A 1 99 ? 4.048 6.404 14.347 1.00 48.91 99 PHE A N 1
ATOM 754 C CA . PHE A 1 99 ? 4.309 4.973 14.256 1.00 48.91 99 PHE A CA 1
ATOM 755 C C . PHE A 1 99 ? 3.313 4.132 15.071 1.00 48.91 99 PHE A C 1
ATOM 757 O O . PHE A 1 99 ? 3.092 4.380 16.260 1.00 48.91 99 PHE A O 1
ATOM 764 N N . LEU A 1 100 ? 2.770 3.073 14.466 1.00 54.38 100 LEU A N 1
ATOM 765 C CA . LEU A 1 100 ? 2.028 2.037 15.183 1.00 54.38 100 LEU A CA 1
ATOM 766 C C . LEU A 1 100 ? 2.887 0.783 15.350 1.00 54.38 100 LEU A C 1
ATOM 768 O O . LEU A 1 100 ? 3.180 0.076 14.394 1.00 54.38 100 LEU A O 1
ATOM 772 N N . THR A 1 101 ? 3.187 0.424 16.598 1.00 57.62 101 THR A N 1
ATOM 773 C CA . THR A 1 101 ? 3.744 -0.888 16.988 1.00 57.62 101 THR A CA 1
ATOM 774 C C . THR A 1 101 ? 2.669 -1.989 17.017 1.00 57.62 101 THR A C 1
ATOM 776 O O . THR A 1 101 ? 2.681 -2.885 17.868 1.00 57.62 101 THR A O 1
ATOM 779 N N . LYS A 1 102 ? 1.678 -1.909 16.123 1.00 68.94 102 LYS A N 1
ATOM 780 C CA . LYS A 1 102 ? 0.518 -2.806 16.094 1.00 68.94 102 LYS A CA 1
ATOM 781 C C . LYS A 1 102 ? 0.326 -3.400 14.699 1.00 68.94 102 LYS A C 1
ATOM 783 O O . LYS A 1 102 ? 0.421 -2.690 13.704 1.00 68.94 102 LYS A O 1
ATOM 788 N N . SER A 1 103 ? 0.020 -4.692 14.637 1.00 77.56 103 SER A N 1
ATOM 789 C CA . SER A 1 103 ? -0.365 -5.390 13.407 1.00 77.56 103 SER A CA 1
ATOM 790 C C . SER A 1 103 ? -1.865 -5.245 13.166 1.00 77.56 103 SER A C 1
ATO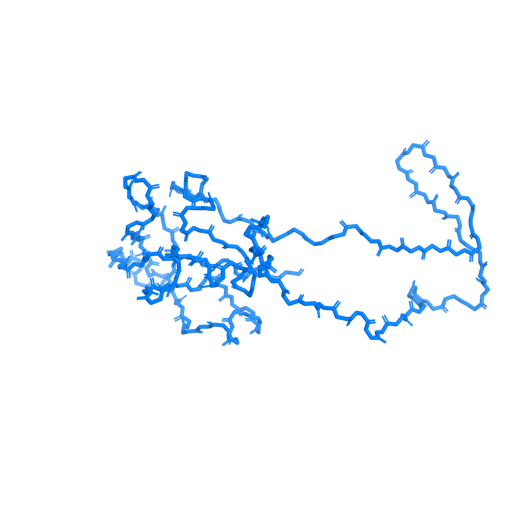M 792 O O . SER A 1 103 ? -2.647 -5.282 14.113 1.00 77.56 103 SER A O 1
ATOM 794 N N . VAL A 1 104 ? -2.279 -5.081 11.909 1.00 84.00 104 VAL A N 1
ATOM 795 C CA . VAL A 1 104 ? -3.703 -5.067 11.543 1.00 84.00 104 VAL A CA 1
ATOM 796 C C . VAL A 1 104 ? -4.193 -6.490 11.327 1.00 84.00 104 VAL A C 1
ATOM 798 O O . VAL A 1 104 ? -3.624 -7.218 10.518 1.00 84.00 104 VAL A O 1
ATOM 801 N N . GLU A 1 105 ? -5.267 -6.849 12.022 1.00 87.50 105 GLU A N 1
ATOM 802 C CA . GLU A 1 105 ? -5.927 -8.153 11.904 1.00 87.50 105 GLU A CA 1
ATOM 803 C C . GLU A 1 105 ? -7.163 -8.058 10.994 1.00 87.50 105 GLU A C 1
ATOM 805 O O . GLU A 1 105 ? -7.380 -8.908 10.132 1.00 87.50 105 GLU A O 1
ATOM 810 N N . GLU A 1 106 ? -7.941 -6.980 11.137 1.00 87.81 106 GLU A N 1
ATOM 811 C CA . GLU A 1 106 ? -9.202 -6.784 10.419 1.00 87.81 106 GLU A CA 1
ATOM 812 C C . GLU A 1 106 ? -9.441 -5.297 10.132 1.00 87.81 106 GLU A C 1
ATOM 814 O O . GLU A 1 106 ? -9.220 -4.440 10.991 1.00 87.81 106 GLU A O 1
ATOM 819 N N . ALA A 1 107 ? -9.946 -4.985 8.940 1.00 88.81 107 ALA A N 1
ATOM 820 C CA . ALA A 1 107 ? -10.615 -3.721 8.653 1.00 88.81 107 ALA A CA 1
ATOM 821 C C . ALA A 1 107 ? -12.129 -3.919 8.642 1.00 88.81 107 ALA A C 1
ATOM 823 O O . ALA A 1 107 ? -12.630 -4.812 7.958 1.00 88.81 107 ALA A O 1
ATOM 824 N N . TYR A 1 108 ? -12.857 -3.030 9.320 1.00 89.88 108 TYR A N 1
ATOM 825 C CA . TYR A 1 108 ? -14.315 -3.070 9.382 1.00 89.88 108 TYR A CA 1
ATOM 826 C C . TYR A 1 108 ? -14.952 -1.767 8.895 1.00 89.88 108 TYR A C 1
ATOM 828 O O . TYR A 1 108 ? -14.342 -0.695 8.864 1.00 89.88 108 TYR A O 1
ATOM 836 N N . GLY A 1 109 ? -16.216 -1.872 8.491 1.00 87.19 109 GLY A N 1
ATOM 837 C CA . GLY A 1 109 ? -17.000 -0.776 7.934 1.00 87.19 109 GLY A CA 1
ATOM 838 C C . GLY A 1 109 ? -18.086 -1.266 6.977 1.00 87.19 109 GLY A C 1
ATOM 839 O O . GLY A 1 109 ? -18.054 -2.397 6.475 1.00 87.19 109 GLY A O 1
ATOM 840 N N . GLU A 1 110 ? -19.059 -0.402 6.709 1.00 85.75 110 GLU A N 1
ATOM 841 C CA . GLU A 1 110 ? -20.142 -0.698 5.771 1.00 85.75 110 GLU A CA 1
ATOM 842 C C . GLU A 1 110 ? -19.691 -0.426 4.330 1.00 85.75 110 GLU A C 1
ATOM 844 O O . GLU A 1 110 ? -19.289 -1.340 3.604 1.00 85.75 110 GLU A O 1
ATOM 849 N N . ARG A 1 111 ? -19.723 0.851 3.928 1.00 82.81 111 ARG A N 1
ATOM 850 C CA . ARG A 1 111 ? -19.398 1.311 2.570 1.00 82.81 111 ARG A CA 1
ATOM 851 C C . ARG A 1 111 ? -17.962 1.825 2.435 1.00 82.81 111 ARG A C 1
ATOM 853 O O . ARG A 1 111 ? -17.361 1.682 1.372 1.00 82.81 111 ARG A O 1
ATOM 860 N N . VAL A 1 112 ? -17.437 2.414 3.504 1.00 85.81 112 VAL A N 1
ATOM 861 C CA . VAL A 1 112 ? -16.073 2.949 3.637 1.00 85.81 112 VAL A CA 1
ATOM 862 C C . VAL A 1 112 ? -15.454 2.421 4.927 1.00 85.81 112 VAL A C 1
ATOM 864 O O . VAL A 1 112 ? -16.181 1.926 5.792 1.00 85.81 112 VAL A O 1
ATOM 867 N N . LEU A 1 113 ? -14.131 2.519 5.050 1.00 86.50 113 LEU A N 1
ATOM 868 C CA . LEU A 1 113 ? -13.417 2.121 6.259 1.00 86.50 113 LEU A CA 1
ATOM 869 C C . LEU A 1 113 ? -13.945 2.884 7.489 1.00 86.50 113 LEU A C 1
ATOM 871 O O . LEU A 1 113 ? -13.982 4.118 7.508 1.00 86.50 113 LEU A O 1
ATOM 875 N N . GLY A 1 114 ? -14.374 2.131 8.502 1.00 86.25 114 GLY A N 1
ATOM 876 C CA . GLY A 1 114 ? -14.854 2.655 9.783 1.00 86.25 114 GLY A CA 1
ATOM 877 C C . GLY A 1 114 ? -13.830 2.526 10.912 1.00 86.25 114 GLY A C 1
ATOM 878 O O . GLY A 1 114 ? -13.853 3.326 11.846 1.00 86.25 114 GLY A O 1
ATOM 879 N N . GLY A 1 115 ? -12.931 1.546 10.817 1.00 88.56 115 GLY A N 1
ATOM 880 C CA . GLY A 1 115 ? -11.861 1.328 11.780 1.00 88.56 115 GLY A CA 1
ATOM 881 C C . GLY A 1 115 ? -11.100 0.032 11.530 1.00 88.56 115 GLY A C 1
ATOM 882 O O . GLY A 1 115 ? -11.375 -0.706 10.578 1.00 88.56 115 GLY A O 1
ATOM 883 N N . LEU A 1 116 ? -10.129 -0.225 12.401 1.00 89.44 116 LEU A N 1
ATOM 884 C CA . LEU A 1 116 ? -9.267 -1.399 12.360 1.00 89.44 116 LEU A CA 1
ATOM 885 C C . LEU A 1 116 ? -9.302 -2.151 13.686 1.00 89.44 116 LEU A C 1
ATOM 887 O O . LEU A 1 116 ? -9.281 -1.531 14.750 1.00 89.44 116 LEU A O 1
ATOM 891 N N . LYS A 1 117 ? -9.245 -3.480 13.627 1.00 89.69 117 LYS A N 1
ATOM 892 C CA . LYS A 1 117 ? -8.788 -4.295 14.752 1.00 89.69 117 LYS A CA 1
ATOM 893 C C . LYS A 1 117 ? -7.284 -4.443 14.657 1.00 89.69 117 LYS A C 1
ATOM 895 O O . LYS A 1 117 ? -6.757 -4.953 13.666 1.00 89.69 117 LYS A O 1
ATOM 900 N N . VAL A 1 118 ? -6.601 -3.971 15.691 1.00 88.44 118 VAL A N 1
ATOM 901 C CA . VAL A 1 118 ? -5.144 -3.953 15.752 1.00 88.44 118 VAL A CA 1
ATOM 902 C C . VAL A 1 118 ? -4.651 -4.760 16.939 1.00 88.44 118 VAL A C 1
ATOM 904 O O . VAL A 1 118 ? -5.117 -4.592 18.069 1.00 88.44 118 VAL A O 1
ATOM 907 N N . LYS A 1 119 ? -3.679 -5.625 16.680 1.00 86.75 119 LYS A N 1
ATOM 908 C CA . LYS A 1 119 ? -3.019 -6.457 17.674 1.00 86.75 119 LYS A CA 1
ATOM 909 C C . LYS A 1 119 ? -1.679 -5.848 18.043 1.00 86.75 119 LYS A C 1
ATOM 911 O O . LYS A 1 119 ? -0.833 -5.610 17.182 1.00 86.75 119 LYS A O 1
ATOM 916 N N . ASN A 1 120 ? -1.469 -5.595 19.327 1.00 83.88 120 ASN A N 1
ATOM 917 C CA . ASN A 1 120 ? -0.160 -5.199 19.825 1.00 83.88 120 ASN A CA 1
ATOM 918 C C . ASN A 1 120 ? 0.819 -6.366 19.634 1.00 83.88 120 ASN A C 1
ATOM 920 O O . ASN A 1 120 ? 0.571 -7.475 20.109 1.00 83.88 120 ASN A O 1
ATOM 924 N N . VAL A 1 121 ? 1.929 -6.126 18.937 1.00 81.44 121 VAL A N 1
ATOM 925 C CA . VAL A 1 121 ? 2.890 -7.189 18.600 1.00 81.44 121 VAL A CA 1
ATOM 926 C C . VAL A 1 121 ? 3.604 -7.722 19.850 1.00 81.44 121 VAL A C 1
ATOM 928 O O . VAL A 1 121 ? 3.952 -8.900 19.906 1.00 81.44 121 VAL A O 1
ATOM 931 N N . VAL A 1 122 ? 3.763 -6.878 20.874 1.00 80.25 122 VAL A N 1
ATOM 932 C CA . VAL A 1 122 ? 4.432 -7.208 22.139 1.00 80.25 122 VAL A CA 1
ATOM 933 C C . VAL A 1 122 ? 3.458 -7.860 23.118 1.00 80.25 122 VAL A C 1
ATOM 935 O O . VAL A 1 122 ? 3.694 -8.977 23.571 1.00 80.25 122 VAL A O 1
ATOM 938 N N . THR A 1 123 ? 2.347 -7.190 23.439 1.00 86.69 123 THR A N 1
ATOM 939 C CA . THR A 1 123 ? 1.408 -7.668 24.475 1.00 86.69 123 THR A CA 1
ATOM 940 C C . THR A 1 123 ? 0.409 -8.699 23.955 1.00 86.69 123 THR A C 1
ATOM 942 O O . THR A 1 123 ? -0.262 -9.355 24.747 1.00 86.69 123 THR A O 1
ATOM 945 N N . ARG A 1 124 ? 0.299 -8.858 22.628 1.00 85.06 124 ARG A N 1
ATOM 946 C CA . ARG A 1 124 ? -0.708 -9.676 21.923 1.00 85.06 124 ARG A CA 1
ATOM 947 C C . ARG A 1 124 ? -2.162 -9.266 22.158 1.00 85.06 124 ARG A C 1
ATOM 949 O O . ARG A 1 124 ? -3.060 -9.946 21.667 1.00 85.06 124 ARG A O 1
ATOM 956 N N . GLU A 1 125 ? -2.389 -8.157 22.848 1.00 89.50 125 GLU A N 1
ATOM 957 C CA . GLU A 1 125 ? -3.713 -7.597 23.085 1.00 89.50 125 GLU A CA 1
ATOM 958 C C . GLU A 1 125 ? -4.312 -7.058 21.783 1.00 89.50 125 GLU A C 1
ATOM 960 O O . GLU A 1 125 ? -3.633 -6.377 21.007 1.00 89.50 125 GLU A O 1
ATOM 965 N N . VAL A 1 126 ? -5.590 -7.360 21.552 1.00 89.25 126 VAL A N 1
ATOM 966 C CA . VAL A 1 126 ? -6.355 -6.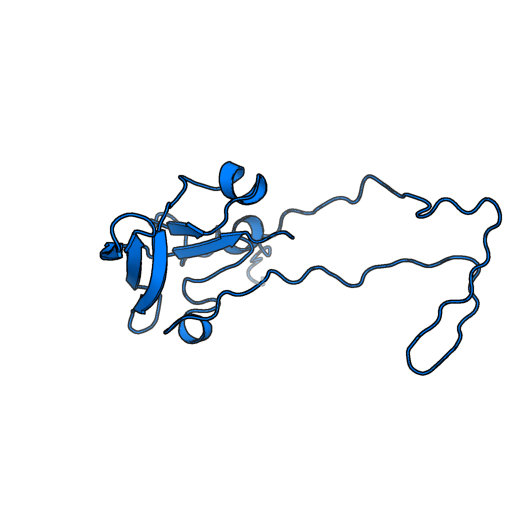850 20.411 1.00 89.25 126 VAL A CA 1
ATOM 967 C C . VAL A 1 126 ? -7.187 -5.663 20.875 1.00 89.25 126 VAL A C 1
ATOM 969 O O . VAL A 1 126 ? -7.901 -5.746 21.869 1.00 89.25 126 VAL A O 1
ATOM 972 N N . SER A 1 127 ? -7.098 -4.560 20.138 1.00 89.12 127 SER A N 1
ATOM 973 C CA . SER A 1 127 ? -7.805 -3.312 20.428 1.00 89.12 127 SER A CA 1
ATOM 974 C C . SER A 1 127 ? -8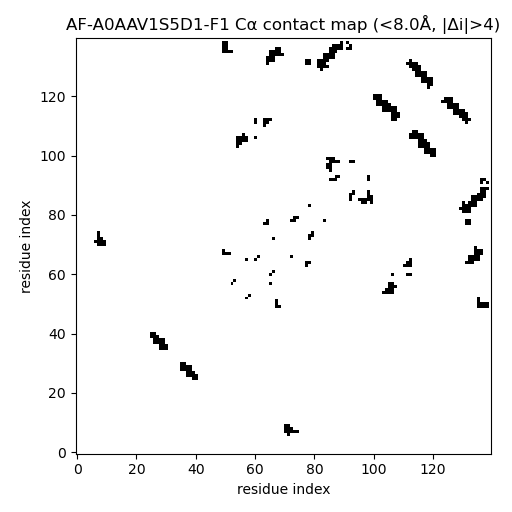.443 -2.751 19.161 1.00 89.12 127 SER A C 1
ATOM 976 O O . SER A 1 127 ? -7.927 -2.954 18.060 1.00 89.12 127 SER A O 1
ATOM 978 N N . ASP A 1 128 ? -9.553 -2.032 19.311 1.00 90.31 128 ASP A N 1
ATOM 979 C CA . ASP A 1 128 ? -10.166 -1.294 18.209 1.00 90.31 128 ASP A CA 1
ATOM 980 C C . ASP A 1 128 ? -9.482 0.068 18.039 1.00 90.31 128 ASP A C 1
ATOM 982 O O . ASP A 1 128 ? -9.384 0.872 18.969 1.00 90.31 128 ASP A O 1
ATOM 986 N N . LEU A 1 129 ? -9.019 0.333 16.820 1.00 86.06 129 LEU A N 1
ATOM 987 C CA . LEU A 1 129 ? -8.45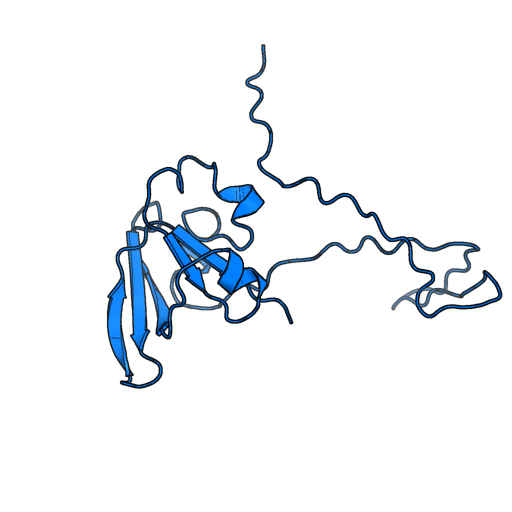9 1.606 16.399 1.00 86.06 129 LEU A CA 1
ATOM 988 C C . LEU A 1 129 ? -9.460 2.308 15.483 1.00 86.06 129 LEU A C 1
ATOM 990 O O . LEU A 1 129 ? -9.736 1.856 14.369 1.00 86.06 129 LEU A O 1
ATOM 994 N N . LYS A 1 130 ? -9.984 3.446 15.944 1.00 83.81 130 LYS A N 1
ATOM 995 C CA . LYS A 1 130 ? -10.802 4.326 15.107 1.00 83.81 130 LYS A CA 1
ATOM 996 C C . LYS A 1 130 ? -9.898 5.036 14.102 1.00 83.81 130 LYS A C 1
ATOM 998 O O . LYS A 1 130 ? -9.222 5.999 14.445 1.00 83.81 130 LYS A O 1
ATOM 1003 N N . ALA A 1 131 ? -9.898 4.535 12.874 1.00 80.75 131 ALA A N 1
ATOM 1004 C CA . ALA A 1 131 ? -9.212 5.126 11.738 1.00 80.75 131 ALA A CA 1
ATOM 1005 C C . ALA A 1 131 ? -10.137 5.064 10.521 1.00 80.75 131 ALA A C 1
ATOM 1007 O O . ALA A 1 131 ? -10.662 4.009 10.170 1.00 80.75 131 ALA A O 1
ATOM 1008 N N . ASN A 1 132 ? -10.341 6.205 9.877 1.00 73.75 132 ASN A N 1
ATOM 1009 C CA . ASN A 1 132 ? -11.131 6.314 8.653 1.00 73.75 132 ASN A CA 1
ATOM 1010 C C . ASN A 1 132 ? -10.266 6.176 7.394 1.00 73.75 132 ASN A C 1
ATOM 1012 O O . ASN A 1 132 ? -10.802 6.075 6.291 1.00 73.75 132 ASN A O 1
ATOM 1016 N N . GLY A 1 133 ? -8.942 6.164 7.570 1.00 74.06 133 GLY A N 1
ATOM 1017 C CA . GLY A 1 133 ? -7.960 5.952 6.523 1.00 74.06 133 GLY A CA 1
ATOM 1018 C C . GLY A 1 133 ? -6.787 5.097 6.998 1.00 74.06 133 GLY A C 1
ATOM 1019 O O . GLY A 1 133 ? -6.373 5.186 8.151 1.00 74.06 133 GLY A O 1
ATOM 1020 N N . VAL A 1 134 ? -6.247 4.272 6.110 1.00 78.75 134 VAL A N 1
ATOM 1021 C CA . VAL A 1 134 ? -5.049 3.463 6.331 1.00 78.75 134 VAL A CA 1
ATOM 1022 C C . VAL A 1 134 ? -4.149 3.572 5.119 1.00 78.75 134 VAL A C 1
ATOM 1024 O O . VAL A 1 134 ? -4.606 3.375 3.993 1.00 78.75 134 VAL A O 1
ATOM 1027 N N . VAL A 1 135 ? -2.874 3.843 5.359 1.00 73.88 135 VAL A N 1
ATOM 1028 C CA . VAL A 1 135 ? -1.853 3.960 4.322 1.00 73.88 135 VAL A CA 1
ATOM 1029 C C . VAL A 1 135 ? -0.780 2.908 4.561 1.00 73.88 135 VAL A C 1
ATOM 1031 O O . VAL A 1 135 ? -0.239 2.806 5.660 1.00 73.88 135 VAL A O 1
ATOM 1034 N N . PHE A 1 136 ? -0.469 2.119 3.538 1.00 71.31 136 PHE A N 1
ATOM 1035 C CA . PHE A 1 136 ? 0.620 1.147 3.572 1.00 71.31 136 PHE A CA 1
ATOM 1036 C C . PHE A 1 136 ? 1.891 1.730 2.971 1.00 71.31 136 PHE A C 1
ATOM 1038 O O . PHE A 1 136 ? 1.947 1.944 1.764 1.00 71.31 136 PHE A O 1
ATOM 1045 N N . HIS A 1 137 ? 2.919 1.908 3.797 1.00 65.62 137 HIS A N 1
ATOM 1046 C CA . HIS A 1 137 ? 4.265 2.274 3.361 1.00 65.62 137 HIS A CA 1
ATOM 1047 C C . HIS A 1 137 ? 5.202 1.085 3.584 1.00 65.62 137 HIS A C 1
ATOM 1049 O O . HIS A 1 137 ? 5.806 0.916 4.641 1.00 65.62 137 HIS A O 1
ATOM 1055 N N . TYR A 1 138 ? 5.297 0.225 2.571 1.00 54.78 138 TYR A N 1
ATOM 1056 C CA . TYR A 1 138 ? 6.275 -0.859 2.529 1.00 54.78 138 TYR A CA 1
ATOM 1057 C C . TYR A 1 138 ? 7.149 -0.703 1.290 1.00 54.78 138 TYR A C 1
ATOM 1059 O O . TYR A 1 138 ? 6.782 -1.136 0.196 1.00 54.78 138 TYR A O 1
ATOM 1067 N N . TRP A 1 139 ? 8.319 -0.109 1.502 1.00 47.38 139 TRP A N 1
ATOM 1068 C CA . TRP A 1 139 ? 9.460 -0.228 0.608 1.00 47.38 139 TRP A CA 1
ATOM 1069 C C . TRP A 1 139 ? 10.320 -1.396 1.103 1.00 47.38 139 TRP A C 1
ATOM 1071 O O . TRP A 1 139 ? 10.567 -1.527 2.302 1.00 47.38 139 TRP A O 1
ATOM 1081 N N . THR A 1 140 ? 10.709 -2.281 0.191 1.00 38.53 140 THR A N 1
ATOM 1082 C CA . THR A 1 140 ? 11.820 -3.226 0.373 1.00 38.53 140 THR A CA 1
ATOM 1083 C C . THR A 1 140 ? 12.796 -2.979 -0.748 1.00 38.53 140 THR A C 1
ATOM 1085 O O . THR A 1 140 ? 12.267 -2.906 -1.885 1.00 38.53 140 THR A O 1
#

Nearest PDB structures (foldseek):
  3f8r-assembly2_C  TM=8.572E-01  e=9.125E-06  Saccharolobus solfataricus
  3f8r-assembly1_A  TM=8.533E-01  e=9.737E-06  Saccharolobus solfataricus
  3f8r-assembly1_B  TM=8.007E-01  e=7.040E-06  Saccharolobus solfataricus
  2q7v-assembly1_B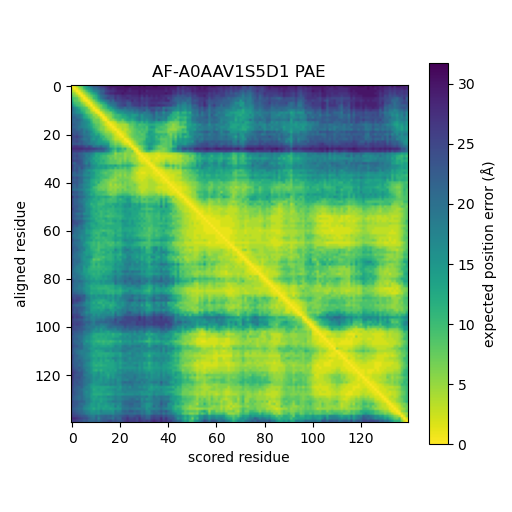  TM=7.408E-01  e=5.090E-06  Deinococcus radiodurans
  5uth-assembly1_A  TM=8.219E-01  e=3.802E-05  Mycolicibacterium smegmatis MC2 155

pLDDT: mean 72.61, std 15.05, range [32.53, 91.12]

Radius of gyration: 20.2 Å; Cα contacts (8 Å, |Δi|>4): 221; chains: 1; bounding box: 52×38×54 Å

Sequence (140 aa):
MANDITPGGQLMTTIDVENFPGFLEGIWVIFTDSKRVVADSFIMATKVVGRKLNFEGSKKFWNRGISAYIVCDGDAPIFREKAFTVIGGGDSAMEEANFLTKSVEEAYGERVLGGLKVKNVVTREVSDLKANGVVFHYWT

Mean predicted aligned error: 11.74 Å

Solvent-accessible surface area (backbone atoms only — not comparable to full-atom values): 8800 Å² total; per-residue (Å²): 136,79,84,84,74,74,77,54,55,77,82,78,73,85,84,77,86,76,69,80,97,54,72,90,67,72,65,58,73,46,77,55,101,87,51,79,45,79,42,70,72,86,84,91,79,86,75,86,79,68,57,78,77,90,44,49,41,45,78,78,26,49,85,30,34,33,47,54,48,55,73,34,50,44,81,38,81,75,39,51,100,47,56,59,46,47,50,46,87,48,69,77,24,60,78,72,40,78,81,61,79,48,47,74,57,33,48,44,56,88,89,44,36,54,21,33,37,32,29,31,72,84,83,65,49,74,43,82,42,83,25,34,23,37,31,32,34,58,85,131

Foldseek 3Di:
DDDPPPQQDPPPDPPDDDPVVDDPQQWDWDDDPVDTDIDSDDDDPVDDDADFDDAACSVVQDVQQEEACCSRCCPPPLNPPWAAEEDDDDPVSVVPDDDDQWDFHYFDDDRGTQWTFTARPVVRDTDIGGHSHYYYHDDD

Organism: NCBI:txid77055

Secondary structure (DSSP, 8-state):
-----PPP-----------SS--SSS--PEE-SS-EE--S---------PPPP--BTTTTSBTTTEES-HHHHTTSTTTTTS-EEEE--SHHHHTTSPPP-EEEEEEE-SSS--EEEEEETTT--EEEE--SEEEE----